Protein AF-C3S7S4-F1 (afdb_monomer_lite)

Structure (mmCIF, N/CA/C/O backbone):
data_AF-C3S7S4-F1
#
_entry.id   AF-C3S7S4-F1
#
loop_
_atom_site.group_PDB
_atom_site.id
_atom_site.type_symbol
_atom_site.label_atom_id
_atom_site.label_alt_id
_atom_site.label_comp_id
_atom_site.label_asym_id
_atom_site.label_entity_id
_atom_site.label_seq_id
_atom_site.pdbx_PDB_ins_code
_atom_site.Cartn_x
_atom_site.Cartn_y
_atom_site.Cartn_z
_atom_site.occupancy
_atom_site.B_iso_or_equiv
_atom_site.auth_seq_id
_atom_site.auth_comp_id
_atom_site.auth_asym_id
_atom_site.auth_atom_id
_atom_site.pdbx_PDB_model_num
ATOM 1 N N . VAL A 1 1 ? -14.322 -14.645 -10.503 1.00 75.38 1 VAL A N 1
ATOM 2 C CA . VAL A 1 1 ? -12.973 -14.225 -10.047 1.00 75.38 1 VAL A CA 1
ATOM 3 C C . VAL A 1 1 ? -13.065 -12.752 -9.687 1.00 75.38 1 VAL A C 1
ATOM 5 O O . VAL A 1 1 ? -13.748 -12.034 -10.397 1.00 75.38 1 VAL A O 1
ATOM 8 N N . ASP A 1 2 ? -12.463 -12.322 -8.583 1.00 90.31 2 ASP A N 1
ATOM 9 C CA . ASP A 1 2 ? -12.620 -10.976 -7.991 1.00 90.31 2 ASP A CA 1
ATOM 10 C C . ASP A 1 2 ? -11.890 -9.835 -8.733 1.00 90.31 2 ASP A C 1
ATOM 12 O O . ASP A 1 2 ? -11.980 -8.684 -8.324 1.00 90.31 2 ASP A O 1
ATOM 16 N N . GLY A 1 3 ? -11.154 -10.134 -9.808 1.00 93.94 3 GLY A N 1
ATOM 17 C CA . GLY A 1 3 ? -10.450 -9.134 -10.619 1.00 93.94 3 GLY A CA 1
ATOM 18 C C . GLY A 1 3 ? -9.169 -8.571 -9.989 1.00 93.94 3 GLY A C 1
ATOM 19 O O . GLY A 1 3 ? -8.543 -7.693 -10.578 1.00 93.94 3 GLY A O 1
ATOM 20 N N . LEU A 1 4 ? -8.746 -9.079 -8.826 1.00 95.44 4 LEU A N 1
ATOM 21 C CA . LEU A 1 4 ? -7.584 -8.576 -8.092 1.00 95.44 4 LEU A CA 1
ATOM 22 C C . LEU A 1 4 ? -6.334 -9.428 -8.333 1.00 95.44 4 LEU A C 1
ATOM 24 O O . LEU A 1 4 ? -6.365 -10.665 -8.265 1.00 95.44 4 LEU A O 1
ATOM 28 N N . LYS A 1 5 ? -5.184 -8.768 -8.507 1.00 96.44 5 LYS A N 1
ATOM 29 C CA . LYS A 1 5 ? -3.881 -9.445 -8.418 1.00 96.44 5 LYS A CA 1
ATOM 30 C C . LYS A 1 5 ? -3.660 -9.971 -6.988 1.00 96.44 5 LYS A C 1
ATOM 32 O O . LYS A 1 5 ? -4.186 -9.390 -6.035 1.00 96.44 5 LYS A O 1
ATOM 37 N N . PRO A 1 6 ? -2.832 -11.018 -6.787 1.00 97.19 6 PRO A N 1
ATOM 38 C CA . PRO A 1 6 ? -2.580 -11.573 -5.455 1.00 97.19 6 PRO A CA 1
ATOM 39 C C . PRO A 1 6 ? -2.129 -10.543 -4.410 1.00 97.19 6 PRO A C 1
ATOM 41 O O . PRO A 1 6 ? -2.602 -10.596 -3.280 1.00 97.19 6 PRO A O 1
ATOM 44 N N . VAL A 1 7 ? -1.258 -9.594 -4.774 1.00 97.81 7 VAL A N 1
ATOM 45 C CA . VAL A 1 7 ? -0.795 -8.528 -3.863 1.00 97.81 7 VAL A CA 1
ATOM 46 C C . VAL A 1 7 ? -1.939 -7.612 -3.422 1.00 97.81 7 VAL A C 1
ATOM 48 O O . VAL A 1 7 ? -2.111 -7.386 -2.231 1.00 97.81 7 VAL A O 1
ATOM 51 N N . GLN A 1 8 ? -2.792 -7.187 -4.358 1.00 97.19 8 GLN A N 1
ATOM 52 C CA . GLN A 1 8 ? -3.915 -6.282 -4.095 1.00 97.19 8 GLN A CA 1
ATOM 53 C C . GLN A 1 8 ? -4.927 -6.927 -3.145 1.00 97.19 8 GLN A C 1
ATOM 55 O O . GLN A 1 8 ? -5.333 -6.326 -2.154 1.00 97.19 8 GLN A O 1
ATOM 60 N N . ARG A 1 9 ? -5.269 -8.199 -3.392 1.00 97.69 9 ARG A N 1
ATOM 61 C CA . ARG A 1 9 ? -6.157 -8.971 -2.514 1.00 97.69 9 ARG A CA 1
ATOM 62 C C . ARG A 1 9 ? -5.590 -9.105 -1.100 1.00 97.69 9 ARG A C 1
ATOM 64 O O . ARG A 1 9 ? -6.328 -8.975 -0.130 1.00 97.69 9 ARG A O 1
ATOM 71 N N . ARG A 1 10 ? -4.287 -9.367 -0.973 1.00 98.19 10 ARG A N 1
ATOM 72 C CA . ARG A 1 10 ? -3.616 -9.546 0.326 1.00 98.19 10 ARG A CA 1
ATOM 73 C C . ARG A 1 10 ? -3.504 -8.231 1.106 1.00 98.19 10 ARG A C 1
ATOM 75 O O . ARG A 1 10 ? -3.699 -8.255 2.318 1.00 98.19 10 ARG A O 1
ATOM 82 N N . ILE A 1 11 ? -3.286 -7.101 0.428 1.00 97.81 11 ILE A N 1
ATOM 83 C CA . ILE A 1 11 ? -3.340 -5.760 1.037 1.00 97.81 11 ILE A CA 1
ATOM 84 C C . ILE A 1 11 ? -4.741 -5.496 1.601 1.00 97.81 11 ILE A C 1
ATOM 86 O O . ILE A 1 11 ? -4.878 -5.186 2.782 1.00 97.81 11 ILE A O 1
ATOM 90 N N . LEU A 1 12 ? -5.787 -5.690 0.789 1.00 97.06 12 LEU A N 1
ATOM 91 C CA . LEU A 1 12 ? -7.174 -5.482 1.223 1.00 97.06 12 LEU A CA 1
ATOM 92 C C . LEU A 1 12 ? -7.567 -6.421 2.367 1.00 97.06 12 LEU A C 1
ATOM 94 O O . LEU A 1 12 ? -8.226 -5.996 3.311 1.00 97.06 12 LEU A O 1
ATOM 98 N N . HIS A 1 13 ? -7.124 -7.681 2.328 1.00 97.25 13 HIS A N 1
ATOM 99 C CA . HIS A 1 13 ? -7.356 -8.619 3.422 1.00 97.25 13 HIS A CA 1
ATOM 100 C C . HIS A 1 13 ? -6.688 -8.166 4.725 1.00 97.25 13 HIS A C 1
ATOM 102 O O . HIS A 1 13 ? -7.301 -8.235 5.789 1.00 97.25 13 HIS A O 1
ATOM 108 N N . THR A 1 14 ? -5.451 -7.677 4.638 1.00 97.81 14 THR A N 1
ATOM 109 C CA . THR A 1 14 ? -4.704 -7.171 5.794 1.00 97.81 14 THR A CA 1
ATOM 110 C C . THR A 1 14 ? -5.406 -5.958 6.395 1.00 97.81 14 THR A C 1
ATOM 112 O O . THR A 1 14 ? -5.671 -5.950 7.592 1.00 97.81 14 THR A O 1
ATOM 115 N N . LEU A 1 15 ? -5.795 -4.986 5.565 1.00 97.00 15 LEU A N 1
ATOM 116 C CA . LEU A 1 15 ? -6.548 -3.806 5.996 1.00 97.00 15 LEU A CA 1
ATOM 117 C C . LEU A 1 15 ? -7.892 -4.172 6.626 1.00 97.00 15 LEU A C 1
ATOM 119 O O . LEU A 1 15 ? -8.227 -3.632 7.671 1.00 97.00 15 LEU A O 1
ATOM 123 N N . TYR A 1 16 ? -8.618 -5.136 6.057 1.00 96.19 16 TYR A N 1
ATOM 124 C CA . TYR A 1 16 ? -9.860 -5.644 6.640 1.00 96.19 16 TYR A CA 1
ATOM 125 C C . TYR A 1 16 ? -9.651 -6.252 8.036 1.00 96.19 16 TYR A C 1
ATOM 127 O O . TYR A 1 16 ? -10.492 -6.083 8.914 1.00 96.19 16 TYR A O 1
ATOM 135 N N . LYS A 1 17 ? -8.530 -6.948 8.265 1.00 97.31 17 LYS A N 1
ATOM 136 C CA . LYS A 1 17 ? -8.219 -7.578 9.558 1.00 97.31 17 LYS A CA 1
ATOM 137 C C . LYS A 1 17 ? -7.852 -6.585 10.656 1.00 97.31 17 LYS A C 1
ATOM 139 O O . LYS A 1 17 ? -8.123 -6.878 11.817 1.00 97.31 17 LYS A O 1
ATOM 144 N N . ILE A 1 18 ? -7.230 -5.464 10.303 1.00 95.62 18 ILE A N 1
ATOM 145 C CA . ILE A 1 18 ? -6.781 -4.450 11.270 1.00 95.62 18 ILE A CA 1
ATOM 146 C C . ILE A 1 18 ? -7.715 -3.246 11.375 1.00 95.62 18 ILE A C 1
ATOM 148 O O . ILE A 1 18 ? -7.438 -2.351 12.164 1.00 95.62 18 ILE A O 1
ATOM 152 N N . HIS A 1 19 ? -8.791 -3.218 10.587 1.00 94.62 19 HIS A N 1
ATOM 153 C CA . HIS A 1 19 ? -9.676 -2.069 10.480 1.00 94.62 19 HIS A CA 1
ATOM 154 C C . HIS A 1 19 ? -10.289 -1.683 11.833 1.00 94.62 19 HIS A C 1
ATOM 156 O O . HIS A 1 19 ? -11.055 -2.445 12.421 1.00 94.62 19 HIS A O 1
ATOM 162 N N . ASP A 1 20 ? -9.984 -0.468 12.288 1.00 95.06 20 ASP A N 1
ATOM 163 C CA . ASP A 1 20 ? -10.483 0.126 13.535 1.00 95.06 20 ASP A CA 1
ATOM 164 C C . ASP A 1 20 ? -11.130 1.513 13.322 1.00 95.06 20 ASP A C 1
ATOM 166 O O . ASP A 1 20 ? -11.376 2.253 14.277 1.00 95.06 20 ASP A O 1
ATOM 170 N N . GLY A 1 21 ? -11.395 1.879 12.062 1.00 93.25 21 GLY A N 1
ATOM 171 C CA . GLY A 1 21 ? -11.909 3.193 11.667 1.00 93.25 21 GLY A CA 1
ATOM 172 C C . GLY A 1 21 ? -10.852 4.302 11.591 1.00 93.25 21 GLY A C 1
ATOM 173 O O . GLY A 1 21 ? -11.206 5.450 11.326 1.00 93.25 21 GLY A O 1
ATOM 174 N N . LYS A 1 22 ? -9.565 3.995 11.808 1.00 95.06 22 LYS A N 1
ATOM 175 C CA . LYS A 1 22 ? -8.456 4.950 11.687 1.00 95.06 22 LYS A CA 1
ATOM 176 C C . LYS A 1 22 ? -7.537 4.593 10.522 1.00 95.06 22 LYS A C 1
ATOM 178 O O . LYS A 1 22 ? -7.549 3.489 9.982 1.00 95.06 22 LYS A O 1
ATOM 183 N N . LEU A 1 23 ? -6.707 5.559 10.139 1.00 95.44 23 LEU A N 1
ATOM 184 C CA . LEU A 1 23 ? -5.644 5.337 9.167 1.00 95.44 23 LEU A CA 1
ATOM 185 C C . LEU A 1 23 ? -4.454 4.646 9.835 1.00 95.44 23 LEU A C 1
ATOM 187 O O . LEU A 1 23 ? -4.010 5.030 10.919 1.00 95.44 23 LEU A O 1
ATOM 191 N N . HIS A 1 24 ? -3.904 3.645 9.152 1.00 96.56 24 HIS A N 1
ATOM 192 C CA . HIS A 1 24 ? -2.725 2.916 9.602 1.00 96.56 24 HIS A CA 1
ATOM 193 C C . HIS A 1 24 ? -1.487 3.338 8.812 1.00 96.56 24 HIS A C 1
ATOM 195 O O . HIS A 1 24 ? -1.544 3.595 7.610 1.00 96.56 24 HIS A O 1
ATOM 201 N N . LYS A 1 25 ? -0.330 3.357 9.484 1.00 96.69 25 LYS A N 1
ATOM 202 C CA . LYS A 1 25 ? 0.958 3.646 8.840 1.00 96.69 25 LYS A CA 1
ATOM 203 C C . LYS A 1 25 ? 1.222 2.634 7.719 1.00 96.69 25 LYS A C 1
ATOM 205 O O . LYS A 1 25 ? 1.206 1.432 7.974 1.00 96.69 25 LYS A O 1
ATOM 210 N N . VAL A 1 26 ? 1.549 3.115 6.516 1.00 96.56 26 VAL A N 1
ATOM 211 C CA . VAL A 1 26 ? 1.784 2.276 5.321 1.00 96.56 26 VAL A CA 1
ATOM 212 C C . VAL A 1 26 ? 2.804 1.165 5.586 1.00 96.56 26 VAL A C 1
ATOM 214 O O . VAL A 1 26 ? 2.552 0.013 5.250 1.00 96.56 26 VAL A O 1
ATOM 217 N N . ALA A 1 27 ? 3.903 1.471 6.284 1.00 96.75 27 ALA A N 1
ATOM 218 C CA . ALA A 1 27 ? 4.915 0.478 6.657 1.00 96.75 27 ALA A CA 1
ATOM 219 C C . ALA A 1 27 ? 4.361 -0.665 7.536 1.00 96.75 27 ALA A C 1
ATOM 221 O O . ALA A 1 27 ? 4.783 -1.809 7.393 1.00 96.75 27 ALA A O 1
ATOM 222 N N . ASN A 1 28 ? 3.391 -0.380 8.415 1.00 96.94 28 ASN A N 1
ATOM 223 C CA . ASN A 1 28 ? 2.738 -1.403 9.236 1.00 96.94 28 ASN A CA 1
ATOM 224 C C . ASN A 1 28 ? 1.844 -2.306 8.373 1.00 96.94 28 ASN A C 1
ATOM 226 O O . ASN A 1 28 ? 1.917 -3.528 8.469 1.00 96.94 28 ASN A O 1
ATOM 230 N N . VAL A 1 29 ? 1.047 -1.709 7.479 1.00 97.38 29 VAL A N 1
ATOM 231 C CA . VAL A 1 29 ? 0.198 -2.461 6.540 1.00 97.38 29 VAL A CA 1
ATOM 232 C C . VAL A 1 29 ? 1.054 -3.348 5.634 1.00 97.38 29 VAL A C 1
ATOM 234 O O . VAL A 1 29 ? 0.739 -4.525 5.458 1.00 97.38 29 VAL A O 1
ATOM 237 N N . ALA A 1 30 ? 2.156 -2.817 5.098 1.00 97.56 30 ALA A N 1
ATOM 238 C CA . ALA A 1 30 ? 3.083 -3.565 4.255 1.00 97.56 30 ALA A CA 1
ATOM 239 C C . ALA A 1 30 ? 3.720 -4.735 5.018 1.00 97.56 30 ALA A C 1
ATOM 241 O O . ALA A 1 30 ? 3.624 -5.873 4.561 1.00 97.56 30 ALA A O 1
ATOM 242 N N . GLY A 1 31 ? 4.267 -4.484 6.214 1.00 97.44 31 GLY A N 1
ATOM 243 C CA . GLY A 1 31 ? 4.881 -5.517 7.052 1.00 97.44 31 GLY A CA 1
ATOM 244 C C . GLY A 1 31 ? 3.915 -6.641 7.436 1.00 97.44 31 GLY A C 1
ATOM 245 O O . GLY A 1 31 ? 4.267 -7.814 7.358 1.00 97.44 31 GLY A O 1
ATOM 246 N N . GLN A 1 32 ? 2.664 -6.316 7.769 1.00 97.69 32 GLN A N 1
ATOM 247 C CA . GLN A 1 32 ? 1.648 -7.338 8.042 1.00 97.69 32 GLN A CA 1
ATOM 248 C C . GLN A 1 32 ? 1.216 -8.090 6.778 1.00 97.69 32 GLN A C 1
ATOM 250 O O . GLN A 1 32 ? 1.002 -9.301 6.817 1.00 97.69 32 GLN A O 1
ATOM 255 N N . THR A 1 33 ? 1.145 -7.404 5.634 1.00 98.19 33 THR A N 1
ATOM 256 C CA . THR A 1 33 ? 0.812 -8.034 4.349 1.00 98.19 33 THR A CA 1
ATOM 257 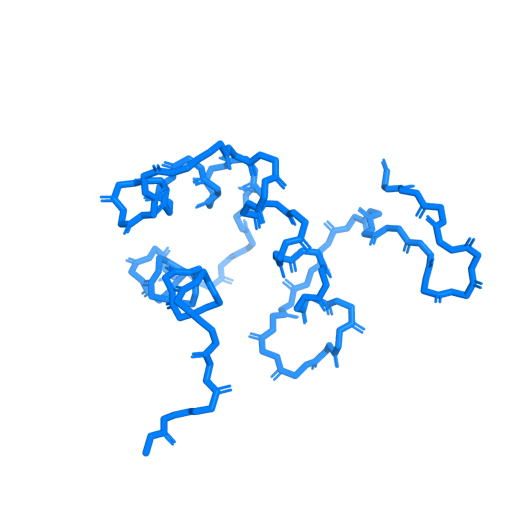C C . THR A 1 33 ? 1.871 -9.055 3.933 1.00 98.19 33 THR A C 1
ATOM 259 O O . THR A 1 33 ? 1.524 -10.054 3.300 1.00 98.19 33 THR A O 1
ATOM 262 N N . MET A 1 34 ? 3.139 -8.868 4.322 1.00 97.62 34 MET A N 1
ATOM 263 C CA . MET A 1 34 ? 4.220 -9.817 4.023 1.00 97.62 34 MET A CA 1
ATOM 264 C C . MET A 1 34 ? 3.967 -11.221 4.587 1.00 97.62 34 MET A C 1
ATOM 266 O O . MET A 1 34 ? 4.388 -12.198 3.971 1.00 97.62 34 MET A O 1
ATOM 270 N N . ALA A 1 35 ? 3.210 -11.350 5.685 1.00 96.06 35 ALA A N 1
ATOM 271 C CA . ALA A 1 35 ? 2.805 -12.656 6.215 1.00 96.06 35 ALA A CA 1
ATOM 272 C C . ALA A 1 35 ? 1.955 -13.459 5.211 1.00 96.06 35 ALA A C 1
ATOM 274 O O . ALA A 1 35 ? 1.994 -14.688 5.194 1.00 96.06 35 ALA A O 1
ATOM 275 N N . TYR A 1 36 ? 1.216 -12.766 4.339 1.00 97.06 36 TYR A N 1
ATOM 276 C CA . TYR A 1 36 ? 0.427 -13.365 3.262 1.00 97.06 36 TYR A CA 1
ATOM 277 C C . TYR A 1 36 ? 1.124 -13.279 1.897 1.00 97.06 36 TYR A C 1
ATOM 279 O O . TYR A 1 36 ? 0.797 -14.040 0.984 1.00 97.06 36 TYR A O 1
ATOM 287 N N . HIS A 1 37 ? 2.040 -12.326 1.717 1.00 97.25 37 HIS A N 1
ATOM 288 C CA . HIS A 1 37 ? 2.716 -12.016 0.463 1.00 97.25 37 HIS A CA 1
ATOM 289 C C . HIS A 1 37 ? 4.245 -12.089 0.650 1.00 97.25 37 HIS A C 1
ATOM 291 O O . HIS A 1 37 ? 4.843 -11.063 0.956 1.00 97.25 37 HIS A O 1
ATOM 297 N N . PRO A 1 38 ? 4.883 -13.266 0.459 1.00 94.94 38 PRO A N 1
ATOM 298 C CA . PRO A 1 38 ? 6.294 -13.506 0.797 1.00 94.94 38 PRO A CA 1
ATOM 299 C C . PRO A 1 38 ? 7.258 -12.892 -0.237 1.00 94.94 38 PRO A C 1
ATOM 301 O O . PRO A 1 38 ? 8.052 -13.580 -0.875 1.00 94.94 38 PRO A O 1
ATOM 304 N N . HIS A 1 39 ? 7.150 -11.583 -0.431 1.00 94.19 39 HIS A N 1
ATOM 305 C CA . HIS A 1 39 ? 7.981 -10.761 -1.302 1.00 94.19 39 HIS A CA 1
ATOM 306 C C . HIS A 1 39 ? 8.379 -9.483 -0.553 1.00 94.19 39 HIS A C 1
ATOM 308 O O . HIS A 1 39 ? 7.829 -9.186 0.508 1.00 94.19 39 HIS A O 1
ATOM 314 N N . GLY A 1 40 ? 9.344 -8.740 -1.100 1.00 94.12 40 GLY A N 1
ATOM 315 C CA . GLY A 1 40 ? 9.820 -7.493 -0.499 1.00 94.12 40 GLY A CA 1
ATOM 316 C C . GLY A 1 40 ? 8.697 -6.477 -0.277 1.00 94.12 40 GLY A C 1
ATOM 317 O O . GLY A 1 40 ? 7.756 -6.380 -1.070 1.00 94.12 40 GLY A O 1
ATOM 318 N N . ASP A 1 41 ? 8.831 -5.698 0.793 1.00 96.12 41 ASP A N 1
ATOM 319 C CA . ASP A 1 41 ? 7.904 -4.633 1.178 1.00 96.12 41 ASP A CA 1
ATOM 320 C C . ASP A 1 41 ? 7.735 -3.581 0.075 1.00 96.12 41 ASP A C 1
ATOM 322 O O . ASP A 1 41 ? 6.619 -3.123 -0.157 1.00 96.12 41 ASP A O 1
ATOM 326 N N . ALA A 1 42 ? 8.798 -3.280 -0.675 1.00 95.75 42 ALA A N 1
ATOM 327 C CA . ALA A 1 42 ? 8.771 -2.341 -1.795 1.00 95.75 42 ALA A CA 1
ATOM 328 C C . ALA A 1 42 ? 7.659 -2.649 -2.819 1.00 95.75 42 ALA A C 1
ATOM 330 O O . ALA A 1 42 ? 6.908 -1.754 -3.200 1.00 95.75 42 ALA A O 1
ATOM 331 N N . ALA A 1 43 ? 7.488 -3.916 -3.215 1.00 95.19 43 ALA A N 1
ATOM 332 C CA . ALA A 1 43 ? 6.458 -4.310 -4.183 1.00 95.19 43 ALA A CA 1
ATOM 333 C C . ALA A 1 43 ? 5.032 -4.201 -3.610 1.00 95.19 43 ALA A C 1
ATOM 335 O O . ALA A 1 43 ? 4.069 -3.969 -4.342 1.00 95.19 43 ALA A O 1
ATOM 336 N N . ILE A 1 44 ? 4.889 -4.374 -2.295 1.00 97.75 44 ILE A N 1
ATOM 337 C CA . ILE A 1 44 ? 3.611 -4.241 -1.591 1.00 97.75 44 ILE A CA 1
ATOM 338 C C . ILE A 1 44 ? 3.245 -2.761 -1.453 1.00 97.75 44 ILE A C 1
ATOM 340 O O . ILE A 1 44 ? 2.102 -2.391 -1.712 1.00 97.75 44 ILE A O 1
ATOM 344 N N . ILE A 1 45 ? 4.211 -1.921 -1.076 1.00 96.62 45 ILE A N 1
ATOM 345 C CA . ILE A 1 45 ? 4.030 -0.474 -0.934 1.00 96.62 45 ILE A CA 1
ATOM 346 C C . ILE A 1 45 ? 3.676 0.143 -2.286 1.00 96.62 45 ILE A C 1
ATOM 348 O O . ILE A 1 45 ? 2.700 0.881 -2.361 1.00 96.62 45 ILE A O 1
ATOM 352 N N . ASP A 1 46 ? 4.385 -0.213 -3.357 1.00 95.19 46 ASP A N 1
ATOM 353 C CA . ASP A 1 46 ? 4.080 0.276 -4.704 1.00 95.19 46 ASP A CA 1
ATOM 354 C C . ASP A 1 46 ? 2.662 -0.126 -5.152 1.00 95.19 46 ASP A C 1
ATOM 356 O O . ASP A 1 46 ? 1.876 0.698 -5.628 1.00 95.19 46 ASP A O 1
ATOM 360 N N . ALA A 1 47 ? 2.261 -1.379 -4.911 1.00 95.88 47 ALA A N 1
ATOM 361 C CA . ALA A 1 47 ? 0.896 -1.819 -5.188 1.00 95.88 47 ALA A CA 1
ATOM 362 C C . ALA A 1 47 ? -0.152 -1.048 -4.362 1.00 95.88 47 ALA A C 1
ATOM 364 O O . ALA A 1 47 ? -1.204 -0.693 -4.896 1.00 95.88 47 ALA A O 1
ATOM 365 N N . LEU A 1 48 ? 0.131 -0.773 -3.085 1.00 96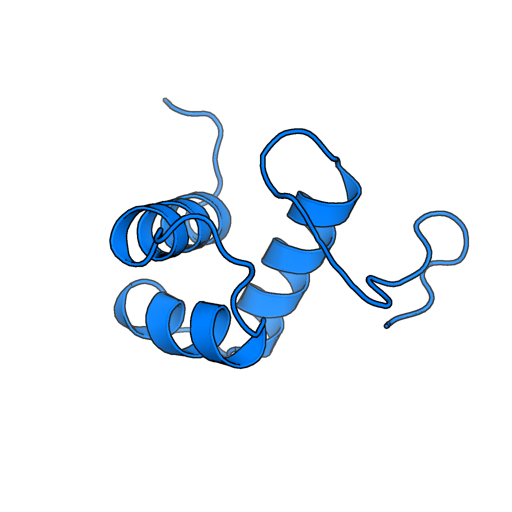.31 48 LEU A N 1
ATOM 366 C CA . LEU A 1 48 ? -0.742 -0.011 -2.191 1.00 96.31 48 LEU A CA 1
ATOM 367 C C . LEU A 1 48 ? -0.884 1.441 -2.657 1.00 96.31 48 LEU A C 1
ATOM 369 O O . LEU A 1 48 ? -2.007 1.934 -2.748 1.00 96.31 48 LEU A O 1
ATOM 373 N N . VAL A 1 49 ? 0.222 2.106 -2.996 1.00 95.69 49 VAL A N 1
ATOM 374 C CA . VAL A 1 49 ? 0.227 3.490 -3.492 1.00 95.69 49 VAL A CA 1
ATOM 375 C C . VAL A 1 49 ? -0.578 3.597 -4.785 1.00 95.69 49 VAL A C 1
ATOM 377 O O . VAL A 1 49 ? -1.457 4.451 -4.904 1.00 95.69 49 VAL A O 1
ATOM 380 N N . ASN A 1 50 ? -0.371 2.666 -5.719 1.00 93.31 50 ASN A N 1
ATOM 381 C CA . ASN A 1 50 ? -1.156 2.601 -6.949 1.00 93.31 50 ASN A CA 1
ATOM 382 C C . ASN A 1 50 ? -2.652 2.389 -6.683 1.00 93.31 50 ASN A C 1
ATOM 384 O O . ASN A 1 50 ? -3.482 2.988 -7.361 1.00 93.31 50 ASN A O 1
ATOM 388 N N . MET A 1 51 ? -3.017 1.550 -5.709 1.00 94.88 51 MET A N 1
ATOM 389 C CA . MET A 1 51 ? -4.417 1.344 -5.326 1.00 94.88 51 MET A CA 1
ATOM 390 C C . MET A 1 51 ? -5.040 2.592 -4.692 1.00 94.88 51 MET A C 1
ATOM 392 O O . MET A 1 51 ? -6.178 2.923 -5.024 1.00 94.88 51 MET A O 1
ATOM 396 N N . ALA A 1 52 ? -4.307 3.284 -3.818 1.00 94.94 52 ALA A N 1
ATOM 397 C CA . ALA A 1 52 ? -4.755 4.513 -3.169 1.00 94.94 52 ALA A CA 1
ATOM 398 C C . ALA A 1 52 ? -5.001 5.632 -4.191 1.00 94.94 52 ALA A C 1
ATOM 400 O O . ALA A 1 52 ? -6.072 6.231 -4.202 1.00 94.94 52 ALA A O 1
ATOM 401 N N . ASN A 1 53 ? -4.085 5.813 -5.147 1.00 93.25 53 ASN A N 1
ATOM 402 C CA . ASN A 1 53 ? -4.217 6.809 -6.215 1.00 93.25 53 ASN A CA 1
ATOM 403 C C . ASN A 1 53 ? -5.405 6.561 -7.166 1.00 93.25 53 ASN A C 1
ATOM 405 O O . ASN A 1 53 ? -5.803 7.464 -7.901 1.00 93.25 53 ASN A O 1
ATOM 409 N N . LYS A 1 54 ? -5.995 5.355 -7.178 1.00 91.25 54 LYS A N 1
ATOM 410 C CA . LYS A 1 54 ? -7.239 5.082 -7.921 1.00 91.25 54 LYS A CA 1
ATOM 411 C C . LYS A 1 54 ? -8.498 5.538 -7.180 1.00 91.25 54 LYS A C 1
ATOM 413 O O . LYS A 1 54 ? -9.532 5.665 -7.823 1.00 91.25 54 LYS A O 1
ATOM 418 N N . GLY A 1 55 ? -8.436 5.745 -5.864 1.00 88.31 55 GLY A N 1
ATOM 419 C CA . GLY A 1 55 ? -9.537 6.295 -5.063 1.00 88.31 55 GLY A CA 1
ATOM 420 C C . GLY A 1 55 ? -10.777 5.404 -4.913 1.00 88.31 55 GLY A C 1
ATOM 421 O O . GLY A 1 55 ? -11.797 5.874 -4.426 1.00 88.31 55 GLY A O 1
ATOM 422 N N . PHE A 1 56 ? -10.730 4.133 -5.330 1.00 88.56 56 PHE A N 1
ATOM 423 C CA . PHE A 1 56 ? -11.900 3.240 -5.265 1.00 88.56 56 PHE A CA 1
ATOM 424 C C . PHE A 1 56 ? -12.001 2.433 -3.967 1.00 88.56 56 PHE A C 1
ATOM 426 O O . PHE A 1 56 ? -13.103 2.085 -3.555 1.00 88.56 56 PHE A O 1
ATOM 433 N N . PHE A 1 57 ? -10.864 2.071 -3.363 1.00 87.56 57 PHE A N 1
ATOM 434 C CA . PHE A 1 57 ? -10.820 1.078 -2.279 1.00 87.56 57 PHE A CA 1
ATOM 435 C C . PHE A 1 57 ? -10.189 1.579 -0.983 1.00 87.56 57 PHE A C 1
ATOM 437 O O . PHE A 1 57 ? -10.419 0.974 0.060 1.00 87.56 57 PHE A O 1
ATOM 444 N N . LEU A 1 58 ? -9.338 2.603 -1.055 1.00 93.44 58 LEU A N 1
ATOM 445 C CA . LEU A 1 58 ? -8.476 3.018 0.044 1.00 93.44 58 LEU A CA 1
ATOM 446 C C . LEU A 1 58 ? -8.581 4.524 0.244 1.00 93.44 58 LEU A C 1
ATOM 448 O O . LEU A 1 58 ? -8.375 5.277 -0.706 1.00 93.44 58 LEU A O 1
ATOM 452 N N . ASP A 1 59 ? -8.797 4.927 1.490 1.00 93.25 59 ASP A N 1
ATOM 453 C CA . ASP A 1 59 ? -8.515 6.284 1.936 1.00 93.25 59 ASP A CA 1
ATOM 454 C C . ASP A 1 59 ? -7.024 6.409 2.266 1.00 93.25 59 ASP A C 1
ATOM 456 O O . ASP A 1 59 ? -6.407 5.494 2.824 1.00 93.25 59 ASP A O 1
ATOM 460 N N . CYS A 1 60 ? -6.428 7.549 1.926 1.00 94.12 60 CYS A N 1
ATOM 461 C CA . CYS A 1 60 ? -5.007 7.805 2.133 1.00 94.12 60 CYS A CA 1
ATOM 462 C C . CYS A 1 60 ? -4.758 9.197 2.721 1.00 94.12 60 CYS A C 1
ATOM 464 O O . CYS A 1 60 ? -5.476 10.152 2.431 1.00 94.12 60 CYS A O 1
ATOM 466 N N . GLN A 1 61 ? -3.703 9.318 3.530 1.00 95.00 61 GLN A N 1
ATOM 467 C CA . GLN A 1 61 ? -3.244 10.582 4.105 1.00 95.00 61 GLN A CA 1
ATOM 468 C C . GLN A 1 61 ? -1.731 10.712 3.944 1.00 95.00 61 GLN A C 1
ATOM 470 O O . GLN A 1 61 ? -0.986 9.800 4.301 1.00 95.00 61 GLN A O 1
ATOM 475 N N . GLY A 1 62 ? -1.291 11.880 3.479 1.00 94.50 62 GLY A N 1
ATOM 476 C CA . GLY A 1 62 ? 0.111 12.186 3.200 1.00 94.50 62 GLY A CA 1
ATOM 477 C C . GLY A 1 62 ? 0.389 12.258 1.700 1.00 94.50 62 GLY A C 1
ATOM 478 O O . GLY A 1 62 ? -0.537 12.273 0.892 1.00 94.50 62 GLY A O 1
ATOM 479 N N . ASN A 1 63 ? 1.669 12.321 1.337 1.00 93.94 63 ASN A N 1
ATOM 480 C CA . ASN A 1 63 ? 2.087 12.265 -0.059 1.00 93.94 63 ASN A CA 1
ATOM 481 C C . ASN A 1 63 ? 2.028 10.810 -0.555 1.00 93.94 63 ASN A C 1
ATOM 483 O O . ASN A 1 63 ? 2.577 9.926 0.097 1.00 93.94 63 ASN A O 1
ATOM 487 N N . PHE A 1 64 ? 1.354 10.561 -1.679 1.00 95.06 64 PHE A N 1
ATOM 488 C CA . PHE A 1 64 ? 1.252 9.249 -2.340 1.00 95.06 64 PHE A CA 1
ATOM 489 C C . PHE A 1 64 ? 1.810 9.302 -3.774 1.00 95.06 64 PHE A C 1
ATOM 491 O O . PHE A 1 64 ? 1.461 8.492 -4.636 1.00 95.06 64 PHE A O 1
ATOM 498 N N . GLY A 1 65 ? 2.703 10.262 -4.020 1.00 91.69 65 GLY A N 1
ATOM 499 C CA . GLY A 1 65 ? 3.285 10.522 -5.325 1.00 91.69 65 GLY A CA 1
ATOM 500 C C . GLY A 1 65 ? 2.334 11.269 -6.255 1.00 91.69 65 GLY A C 1
ATOM 501 O O . GLY A 1 65 ? 1.179 11.556 -5.932 1.00 91.69 65 GLY A O 1
ATOM 502 N N . ASN A 1 66 ? 2.843 11.606 -7.434 1.00 89.00 66 ASN A N 1
ATOM 503 C CA . ASN A 1 66 ? 2.105 12.365 -8.432 1.00 89.00 66 ASN A CA 1
ATOM 504 C C . ASN A 1 66 ? 1.735 11.471 -9.619 1.00 89.00 66 ASN A C 1
ATOM 506 O O . ASN A 1 66 ? 2.595 10.985 -10.348 1.00 89.00 66 ASN A O 1
ATOM 510 N N . ILE A 1 67 ? 0.433 11.301 -9.852 1.00 87.19 67 ILE A N 1
ATOM 511 C CA . ILE A 1 67 ? -0.097 10.460 -10.934 1.00 87.19 67 ILE A CA 1
ATOM 512 C C . ILE A 1 67 ? 0.220 10.980 -12.345 1.00 87.19 67 ILE A C 1
ATOM 514 O O . ILE A 1 67 ? 0.146 10.210 -13.299 1.00 87.19 67 ILE A O 1
ATOM 518 N N . TYR A 1 68 ? 0.539 12.270 -12.487 1.00 87.25 68 TYR A N 1
ATOM 519 C CA . TYR A 1 68 ? 0.827 12.907 -13.772 1.00 87.25 68 TYR A CA 1
ATOM 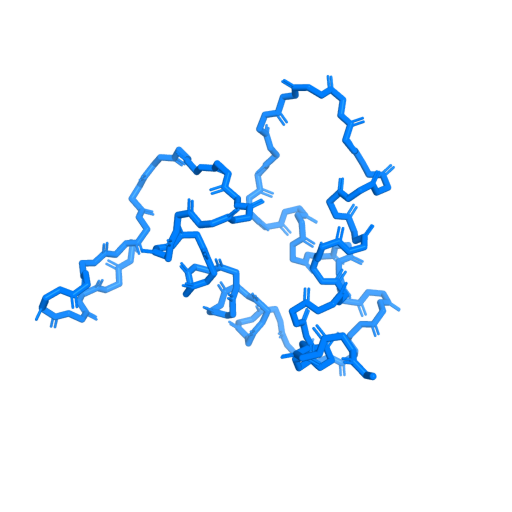520 C C . TYR A 1 68 ? 2.321 12.927 -14.092 1.00 87.25 68 TYR A C 1
ATOM 522 O O . TYR A 1 68 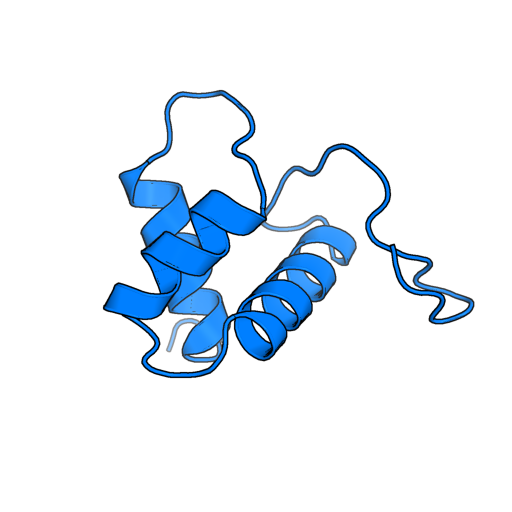? 2.690 12.744 -15.249 1.00 87.25 68 TYR A O 1
ATOM 530 N N . THR A 1 69 ? 3.175 13.159 -13.091 1.00 88.00 69 THR A N 1
ATOM 531 C CA . THR A 1 69 ? 4.635 13.239 -13.285 1.00 88.00 69 THR A CA 1
ATOM 532 C C . THR A 1 69 ? 5.348 11.920 -12.997 1.00 88.00 69 THR A C 1
ATOM 534 O O . THR A 1 69 ? 6.450 11.709 -13.491 1.00 88.00 69 THR A O 1
ATOM 537 N N . GLY A 1 70 ? 4.719 11.015 -12.241 1.00 81.44 70 GLY A N 1
ATOM 538 C CA . GLY A 1 70 ? 5.333 9.771 -11.780 1.00 81.44 70 GLY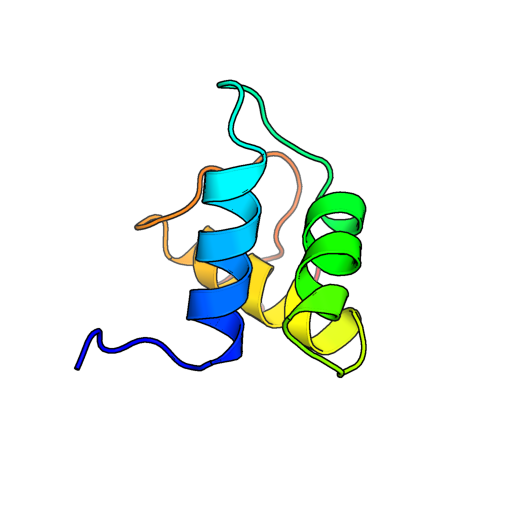 A CA 1
ATOM 539 C C . GLY A 1 70 ? 6.286 9.957 -10.597 1.00 81.44 70 GLY A C 1
ATOM 540 O O . GLY A 1 70 ? 6.963 9.001 -10.221 1.00 81.44 70 GLY A O 1
ATOM 541 N N . ASP A 1 71 ? 6.345 11.157 -10.011 1.00 87.56 71 ASP A N 1
ATOM 542 C CA . ASP A 1 71 ? 7.220 11.422 -8.870 1.00 87.56 71 ASP A CA 1
ATOM 543 C C . ASP A 1 71 ? 6.786 10.597 -7.647 1.00 87.56 71 ASP A C 1
ATOM 545 O O . ASP A 1 71 ? 5.586 10.552 -7.337 1.00 87.56 71 ASP A O 1
ATOM 549 N N . PRO A 1 72 ? 7.734 9.950 -6.942 1.00 84.25 72 PRO A N 1
ATOM 550 C CA . PRO A 1 72 ? 7.438 9.188 -5.737 1.00 84.25 72 PRO A CA 1
ATOM 551 C C . PRO A 1 72 ? 7.063 10.097 -4.555 1.00 84.25 72 PRO A C 1
ATOM 553 O O . PRO A 1 72 ? 7.264 11.313 -4.581 1.00 84.25 72 PRO A O 1
ATOM 556 N N . ALA A 1 73 ? 6.486 9.475 -3.524 1.00 79.81 73 ALA A N 1
ATOM 557 C CA . ALA A 1 73 ? 6.084 10.118 -2.274 1.00 79.81 73 ALA A CA 1
ATOM 558 C 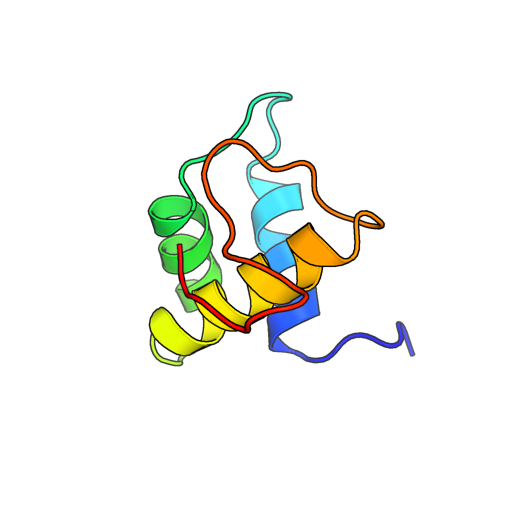C . ALA A 1 73 ? 7.259 10.609 -1.415 1.00 79.81 73 ALA A C 1
ATOM 560 O O . ALA A 1 73 ? 8.285 9.892 -1.359 1.00 79.81 73 ALA A O 1
#

InterPro domains:
  IPR002205 DNA topoisomerase, type IIA, domain A [PF00521] (1-72)
  IPR002205 DNA topoisomerase, type IIA, domain A [PS52040] (1-73)
  IPR013758 DNA topoisomerase, type IIA, domain A, alpha-beta [G3DSA:3.90.199.10] (2-72)
  IPR013760 DNA topoisomerase, type IIA-like domain superfamily [SSF56719] (1-72)
  IPR050220 Type II DNA Topoisomerases [PTHR43493] (2-73)

pLDDT: mean 94.03, std 4.49, range [75.38, 98.19]

Secondary structure (DSSP, 8-state):
-----HHHHHHHHHHHHH-SSS---HHHHHHHHHTTS-S-HHHHHHHHHHHHHTTSS----S----TTT----

Foldseek 3Di:
DPPDDQLRVLLLVLCVVPPPPDDDDLQVSLVSSCVSVVDDSVVSSLSVLVVCVVVPRDDDDDDSADPVPRGHD

Sequence (73 aa):
VDGLKPVQRRILHTLYKIHDGKLHKVANVAGQTMAYHPHGDAAIIDALVNMANKGFFLDCQGNFGNIYTGDPA

Organism: NCBI:txid71667

Radius of gyration: 11.91 Å; chains: 1; bounding box: 23×28×27 Å